Protein AF-A0A0C2MJ55-F1 (afdb_monomer_lite)

Radius of gyration: 27.46 Å; chains: 1; bounding box: 60×78×59 Å

Secondary structure (DSSP, 8-state):
--SHHHHHTS------HHHHHHHHHHHHHTTS-HHHHHHHHHH-S----HHHHHHHHHSSHHHHHHHHHHHHHHHHTT--SHHHHHHHHHHHHHHHHHH-TGGGHHHHHHHHHHHHHHHHHHHHHHHHHHHS--SS--------GGGSS-TTGGGS------TTT--

Sequence (167 aa):
MNLLVKKIMNERETMTLDQKCKKEENRVEAELDQEDLLYFREKHEPPSNLIFSIVQVYGTSAQFIDEYSKQLADRIFKIQTEDDLIYEVNKIRMLGKHFGLDSINQCSIMVNDIKESKRLNKDVIKRCGELWDCRYDFEALIVTPYIWDIAEEFTENQFTVPSNIER

Foldseek 3Di:
DPDPVVVVPPPPPDQDPVRVVVVVVVVVCVVDDPVVVVVCCVVPPPPVPVLVVVCVVLPHPLSVLVVVLLVLLVVLVVDPDPVSLVVQVVVLVVVCVVPNCVSSVLVVQASVQQVVQVVVLVVCVVVCVVPHDPPDRDRDRGHDQVSNVCNVVPPPDPDDDDPVPPD

pLDDT: mean 75.73, std 16.48, range [41.53, 93.62]

Structure (mmCIF, N/CA/C/O backbone):
data_AF-A0A0C2MJ55-F1
#
_entry.id   AF-A0A0C2MJ55-F1
#
loop_
_atom_site.group_PDB
_atom_site.id
_atom_site.type_symbol
_atom_site.label_atom_id
_atom_site.label_alt_id
_atom_site.label_comp_id
_atom_site.label_asym_id
_atom_site.label_entity_id
_atom_site.label_seq_id
_atom_site.pdbx_PDB_ins_code
_atom_site.Cartn_x
_atom_site.Cartn_y
_atom_site.Cartn_z
_atom_site.occupancy
_atom_site.B_iso_or_equiv
_atom_site.auth_seq_id
_atom_site.auth_comp_id
_atom_site.auth_asym_id
_atom_site.auth_atom_id
_atom_site.pdbx_PDB_model_num
ATOM 1 N N . MET A 1 1 ? 17.547 52.847 35.037 1.00 50.97 1 MET A N 1
ATOM 2 C CA . MET A 1 1 ? 16.532 53.260 34.042 1.00 50.97 1 MET A CA 1
ATOM 3 C C . MET A 1 1 ? 16.564 52.324 32.818 1.00 50.97 1 MET A C 1
ATOM 5 O O . MET A 1 1 ? 16.867 52.786 31.733 1.00 50.97 1 MET A O 1
ATOM 9 N N . ASN A 1 2 ? 16.341 51.001 32.974 1.00 51.88 2 ASN A N 1
ATOM 10 C CA . ASN A 1 2 ? 16.328 50.076 31.812 1.00 51.88 2 ASN A CA 1
ATOM 11 C C . ASN A 1 2 ? 15.762 48.650 32.047 1.00 51.88 2 ASN A C 1
ATOM 13 O O . ASN A 1 2 ? 16.083 47.730 31.301 1.00 51.88 2 ASN A O 1
ATOM 17 N N . LEU A 1 3 ? 14.912 48.441 33.061 1.00 47.78 3 LEU A N 1
ATOM 18 C CA . LEU A 1 3 ? 14.307 47.119 33.333 1.00 47.78 3 LEU A CA 1
ATOM 19 C C . LEU A 1 3 ? 12.769 47.130 33.334 1.00 47.78 3 LEU A C 1
ATOM 21 O O . LEU A 1 3 ? 12.167 46.136 32.943 1.00 47.78 3 LEU A O 1
ATOM 25 N N . LEU A 1 4 ? 12.116 48.255 33.658 1.00 50.41 4 LEU A N 1
ATOM 26 C CA . LEU A 1 4 ? 10.648 48.333 33.609 1.00 50.41 4 LEU A CA 1
ATOM 27 C C . LEU A 1 4 ? 10.088 48.422 32.180 1.00 50.41 4 LEU A C 1
ATOM 29 O O . LEU A 1 4 ? 9.081 47.790 31.885 1.00 50.41 4 LEU A O 1
ATOM 33 N N . VAL A 1 5 ? 10.752 49.137 31.266 1.00 53.00 5 VAL A N 1
ATOM 34 C CA . VAL A 1 5 ? 10.250 49.292 29.884 1.00 53.00 5 VAL A CA 1
ATOM 35 C C . VAL A 1 5 ? 10.384 47.988 29.085 1.00 53.00 5 VAL A C 1
ATOM 37 O O . VAL A 1 5 ? 9.514 47.666 28.282 1.00 53.00 5 VAL A O 1
ATOM 40 N N . LYS A 1 6 ? 11.414 47.173 29.365 1.00 48.31 6 LYS A N 1
ATOM 41 C CA . LYS A 1 6 ? 11.566 45.842 28.752 1.00 48.31 6 LYS A CA 1
ATOM 42 C C . LYS A 1 6 ? 10.563 44.815 29.285 1.00 48.31 6 LYS A C 1
ATOM 44 O O . LYS A 1 6 ? 10.203 43.910 28.543 1.00 48.31 6 LYS A O 1
ATOM 49 N N . LYS A 1 7 ? 10.071 44.970 30.521 1.00 46.38 7 LYS A N 1
ATOM 50 C CA . LYS A 1 7 ? 9.048 44.075 31.082 1.00 46.38 7 LYS A CA 1
ATOM 51 C C . LYS A 1 7 ? 7.646 44.382 30.540 1.00 46.38 7 LYS A C 1
ATOM 53 O O . LYS A 1 7 ? 6.887 43.463 30.274 1.00 46.38 7 LYS A O 1
ATOM 58 N N . ILE A 1 8 ? 7.338 45.653 30.268 1.00 41.91 8 ILE A N 1
ATOM 59 C CA . ILE A 1 8 ? 6.026 46.060 29.728 1.00 41.91 8 ILE A CA 1
ATOM 60 C C . ILE A 1 8 ? 5.859 45.682 28.240 1.00 41.91 8 ILE A C 1
ATOM 62 O O . ILE A 1 8 ? 4.735 45.541 27.767 1.00 41.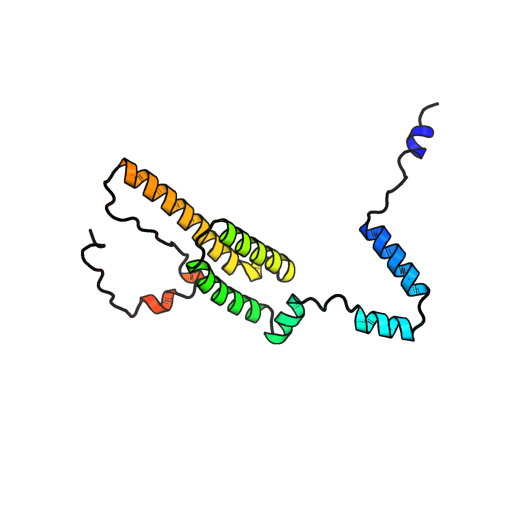91 8 ILE A O 1
ATOM 66 N N . MET A 1 9 ? 6.949 45.446 27.500 1.00 41.53 9 MET A N 1
ATOM 67 C CA . MET A 1 9 ? 6.874 45.036 26.089 1.00 41.53 9 MET A CA 1
ATOM 68 C C . MET A 1 9 ? 6.837 43.517 25.842 1.00 41.53 9 MET A C 1
ATOM 70 O O . MET A 1 9 ? 6.724 43.130 24.684 1.00 41.53 9 MET A O 1
ATOM 74 N N . ASN A 1 10 ? 6.890 42.660 26.873 1.00 49.16 10 ASN A N 1
ATOM 75 C CA . ASN A 1 10 ? 7.017 41.203 26.680 1.00 49.16 10 ASN A CA 1
ATOM 76 C C . ASN A 1 10 ? 5.886 40.336 27.272 1.00 49.16 10 ASN A C 1
ATOM 78 O O . ASN A 1 10 ? 6.031 39.123 27.337 1.00 49.16 10 ASN A O 1
ATOM 82 N N . GLU A 1 11 ? 4.754 40.920 27.673 1.00 44.28 11 GLU A N 1
ATOM 83 C CA . GLU A 1 11 ? 3.596 40.160 28.196 1.00 44.28 11 GLU A CA 1
ATOM 84 C C . GLU A 1 11 ? 2.280 40.529 27.485 1.00 44.28 11 GLU A C 1
ATOM 86 O O . GLU A 1 11 ? 1.189 40.439 28.041 1.00 44.28 11 GLU A O 1
ATOM 91 N N . ARG A 1 12 ? 2.353 40.929 26.209 1.00 44.75 12 ARG A N 1
ATOM 92 C CA . ARG A 1 12 ? 1.191 40.838 25.313 1.00 44.75 12 ARG A CA 1
ATOM 93 C C . ARG A 1 12 ? 1.198 39.457 24.673 1.00 44.75 12 ARG A C 1
ATOM 95 O O . ARG A 1 12 ? 1.640 39.293 23.539 1.00 44.75 12 ARG A O 1
ATOM 102 N N . GLU A 1 13 ? 0.727 38.473 25.432 1.00 49.03 13 GLU A N 1
ATOM 103 C CA . GLU A 1 13 ? 0.352 37.163 24.909 1.00 49.03 13 GLU A CA 1
ATOM 104 C C . GLU A 1 13 ? -0.637 37.369 23.755 1.00 49.03 13 GLU A C 1
ATOM 106 O O . GLU A 1 13 ? -1.780 37.799 23.927 1.00 49.03 13 GLU A O 1
ATOM 111 N N . THR A 1 14 ? -0.169 37.130 22.535 1.00 49.12 14 THR A N 1
ATOM 112 C CA . THR A 1 14 ? -1.043 37.093 21.372 1.00 49.12 14 THR A CA 1
ATOM 113 C C . THR A 1 14 ? -1.773 35.761 21.422 1.00 49.12 14 THR A C 1
ATOM 115 O O . THR A 1 14 ? -1.210 34.721 21.099 1.00 49.12 14 THR A O 1
ATOM 118 N N . MET A 1 15 ? -3.029 35.789 21.880 1.00 47.78 15 MET A N 1
ATOM 119 C CA . MET A 1 15 ? -3.928 34.640 21.761 1.00 47.78 15 MET A CA 1
ATOM 120 C C . MET A 1 15 ? -3.868 34.105 20.327 1.00 47.78 15 MET A C 1
ATOM 122 O O . MET A 1 15 ? -4.019 34.884 19.374 1.00 47.78 15 MET A O 1
ATOM 126 N N . THR A 1 16 ? -3.650 32.799 20.182 1.00 55.53 16 THR A N 1
ATOM 127 C CA . THR A 1 16 ? -3.618 32.142 18.873 1.00 55.53 16 THR A CA 1
ATOM 128 C C . THR A 1 16 ? -4.975 32.295 18.177 1.00 55.53 16 THR A C 1
ATOM 130 O O . THR A 1 16 ? -6.001 32.513 18.824 1.00 55.53 16 THR A O 1
ATOM 133 N N . LEU A 1 17 ? -4.999 32.228 16.843 1.00 51.50 17 LEU A N 1
ATOM 134 C CA . LEU A 1 17 ? -6.234 32.373 16.055 1.00 51.50 17 LEU A CA 1
ATOM 135 C C . LEU A 1 17 ? -7.327 31.388 16.510 1.00 51.50 17 LEU A C 1
ATOM 137 O O . LEU A 1 17 ? -8.462 31.809 16.711 1.00 51.50 17 LEU A O 1
ATOM 141 N N . ASP A 1 18 ? -6.959 30.145 16.827 1.00 50.84 18 ASP A N 1
ATOM 142 C CA . ASP A 1 18 ? -7.870 29.140 17.396 1.00 50.84 18 ASP A CA 1
ATOM 143 C C . ASP A 1 18 ? -8.446 29.548 18.758 1.00 50.84 18 ASP A C 1
ATOM 145 O O . ASP A 1 18 ? -9.612 29.292 19.053 1.00 50.84 18 ASP A O 1
ATOM 149 N N . GLN A 1 19 ? -7.649 30.204 19.606 1.00 53.09 19 GLN A N 1
ATOM 150 C CA . GLN A 1 19 ? -8.112 30.701 20.904 1.00 53.09 19 GLN A CA 1
ATOM 151 C C . GLN A 1 19 ? -9.045 31.907 20.751 1.00 53.09 19 GLN A C 1
ATOM 153 O O . GLN A 1 19 ? -9.936 32.096 21.578 1.00 53.09 19 GLN A O 1
ATOM 158 N N . LYS A 1 20 ? -8.859 32.723 19.706 1.00 52.78 20 LYS A N 1
ATOM 159 C CA . LYS A 1 20 ? -9.770 33.829 19.383 1.00 52.78 20 LYS A CA 1
ATOM 160 C C . LYS A 1 20 ? -11.090 33.322 18.805 1.00 52.78 20 LYS A C 1
ATOM 162 O O . LYS A 1 20 ? -12.124 33.788 19.265 1.00 52.78 20 LYS A O 1
ATOM 167 N N . CYS A 1 21 ? -11.063 32.343 17.898 1.00 50.84 21 CYS A N 1
ATOM 168 C CA . CYS A 1 21 ? -12.276 31.698 17.381 1.00 50.84 21 CYS A CA 1
ATOM 169 C C . CYS A 1 21 ? -13.095 31.057 18.504 1.00 50.84 21 CYS A C 1
ATOM 171 O O . CYS A 1 21 ? -14.261 31.396 18.654 1.00 50.84 21 CYS A O 1
ATOM 173 N N . LYS A 1 22 ? -12.466 30.265 19.382 1.00 56.22 22 LYS A N 1
ATOM 174 C CA . LYS A 1 22 ? -13.161 29.644 20.525 1.00 56.22 22 LYS A CA 1
ATOM 175 C C . LYS A 1 22 ? -13.752 30.657 21.503 1.00 56.22 22 LYS A C 1
ATOM 177 O O . LYS A 1 22 ? -14.788 30.416 22.110 1.00 56.22 22 LYS A O 1
ATOM 182 N N . LYS A 1 23 ? -13.081 31.796 21.699 1.00 59.03 23 LYS A N 1
ATOM 183 C CA . LYS A 1 23 ? -13.572 32.852 22.593 1.00 59.03 23 LYS A CA 1
ATOM 184 C C . LYS A 1 23 ? -14.766 33.600 21.999 1.00 59.03 23 LYS A C 1
ATOM 186 O O . LYS A 1 23 ? -15.636 34.008 22.760 1.00 59.03 23 LYS A O 1
ATOM 191 N N . GLU A 1 24 ? -14.793 33.775 20.681 1.00 54.62 24 GLU A N 1
ATOM 192 C CA . GLU A 1 24 ? -15.916 34.402 19.983 1.00 54.62 24 GLU A CA 1
ATOM 193 C C . GLU A 1 24 ? -17.108 33.439 19.872 1.00 54.62 24 GLU A C 1
ATOM 195 O O . GLU A 1 24 ? -18.227 33.844 20.160 1.00 54.62 24 GLU A O 1
ATOM 200 N N . GLU A 1 25 ? -16.870 32.149 19.602 1.00 55.88 25 GLU A N 1
ATOM 201 C CA . GLU A 1 25 ? -17.892 31.084 19.633 1.00 55.88 25 GLU A CA 1
ATOM 202 C C . GLU A 1 25 ? -18.589 31.009 20.998 1.00 55.88 25 GLU A C 1
ATOM 204 O O . GLU A 1 25 ? -19.811 31.097 21.072 1.00 55.88 25 GLU A O 1
ATOM 209 N N . ASN A 1 26 ? -17.820 30.989 22.092 1.00 58.34 26 ASN A N 1
ATOM 210 C CA . ASN A 1 26 ? -18.376 30.994 23.450 1.00 58.34 26 ASN A CA 1
ATOM 211 C C . ASN A 1 26 ? -19.170 32.271 23.782 1.00 58.34 26 ASN A C 1
ATOM 213 O O . ASN A 1 26 ? -20.008 32.260 24.682 1.00 58.34 26 ASN A O 1
ATOM 217 N N . ARG A 1 27 ? -18.879 33.396 23.112 1.00 56.38 27 ARG A N 1
ATOM 218 C CA . ARG A 1 27 ? -19.615 34.656 23.297 1.00 56.38 27 ARG A CA 1
ATOM 219 C C . ARG A 1 27 ? -20.944 34.636 22.555 1.00 56.38 27 ARG A C 1
ATOM 221 O O . ARG A 1 27 ? -21.935 35.093 23.107 1.00 56.38 27 ARG A O 1
ATOM 228 N N . VAL A 1 28 ? -20.951 34.083 21.345 1.00 59.81 28 VAL A N 1
ATOM 229 C CA . VAL A 1 28 ? -22.156 33.919 20.526 1.00 59.81 28 VAL A CA 1
ATOM 230 C C . VAL A 1 28 ? -23.107 32.897 21.160 1.00 59.81 28 VAL A C 1
ATOM 232 O O . VAL A 1 28 ? -24.303 33.153 21.234 1.00 59.81 28 VAL A O 1
ATOM 235 N N . GLU A 1 29 ? -22.592 31.795 21.715 1.00 57.69 29 GLU A N 1
ATOM 236 C CA . GLU A 1 29 ? -23.413 30.804 22.434 1.00 57.69 29 GLU A CA 1
ATOM 237 C C . GLU A 1 29 ? -24.095 31.366 23.692 1.00 57.69 29 GLU A C 1
ATOM 239 O O . GLU A 1 29 ? -25.166 30.901 24.070 1.00 57.69 29 GLU A O 1
ATOM 244 N N . ALA A 1 30 ? -23.502 32.373 24.342 1.00 62.50 30 ALA A N 1
ATOM 245 C CA . ALA A 1 30 ? -24.075 33.002 25.532 1.00 62.50 30 ALA A CA 1
ATOM 246 C C . ALA A 1 30 ? -25.207 34.002 25.220 1.00 62.50 30 ALA A C 1
ATOM 248 O O . ALA A 1 30 ? -25.919 34.411 26.138 1.00 62.50 30 ALA A O 1
ATOM 249 N N . GLU A 1 31 ? -25.357 34.410 23.956 1.00 64.44 31 GLU A N 1
ATOM 250 C CA . GLU A 1 31 ? -26.359 35.386 23.500 1.00 64.44 31 GLU A CA 1
ATOM 251 C C . GLU A 1 31 ? -27.554 34.737 22.770 1.00 64.44 31 GLU A C 1
ATOM 253 O O . GLU A 1 31 ? -28.560 35.412 22.555 1.00 64.44 31 GLU A O 1
ATOM 258 N N . LEU A 1 32 ? -27.480 33.445 22.427 1.00 64.12 32 LEU A N 1
ATOM 259 C CA . LEU A 1 32 ? -28.549 32.698 21.750 1.00 64.12 32 LEU A CA 1
ATOM 260 C C . LEU A 1 32 ? -29.510 32.056 22.763 1.00 64.12 32 LEU A C 1
ATOM 262 O O . LEU A 1 32 ? -29.087 31.545 23.804 1.00 64.12 32 LEU A O 1
ATOM 266 N N . ASP A 1 33 ? -30.812 32.071 22.468 1.00 75.75 33 ASP A N 1
ATOM 267 C CA . ASP A 1 33 ? -31.795 31.386 23.306 1.00 75.75 33 ASP A CA 1
ATOM 268 C C . ASP A 1 33 ? -31.684 29.851 23.176 1.00 75.75 33 ASP A C 1
ATOM 270 O O . ASP A 1 33 ? -31.003 29.314 22.302 1.00 75.75 33 ASP A O 1
ATOM 274 N N . GLN A 1 34 ? -32.291 29.106 24.108 1.00 70.88 34 GLN A N 1
ATOM 275 C CA . GLN A 1 34 ? -32.167 27.641 24.141 1.00 70.88 34 GLN A CA 1
ATOM 276 C C . GLN A 1 34 ? -32.724 26.951 22.887 1.00 70.88 34 GLN A C 1
ATOM 278 O O . GLN A 1 34 ? -32.267 25.857 22.556 1.00 70.88 34 GLN A O 1
ATOM 283 N N . GLU A 1 35 ? -33.695 27.566 22.213 1.00 65.06 35 GLU A N 1
ATOM 284 C CA . GLU A 1 35 ? -34.360 27.018 21.029 1.00 65.06 35 GLU A CA 1
ATOM 285 C C . GLU A 1 35 ? -33.492 27.244 19.779 1.00 65.06 35 GLU A C 1
ATOM 287 O O . GLU A 1 35 ? -33.254 26.309 19.010 1.00 65.06 35 GLU A O 1
ATOM 292 N N . ASP A 1 36 ? -32.886 28.427 19.663 1.00 69.50 36 ASP A N 1
ATOM 293 C CA . ASP A 1 36 ? -31.874 28.764 18.666 1.00 69.50 36 ASP A CA 1
ATOM 294 C C . ASP A 1 36 ? -30.591 27.954 18.866 1.00 69.50 36 ASP A C 1
ATOM 296 O O . ASP A 1 36 ? -30.010 27.493 17.889 1.00 69.50 36 ASP A O 1
ATOM 300 N N . LEU A 1 37 ? -30.158 27.702 20.107 1.00 63.53 37 LEU A N 1
ATOM 301 C CA . LEU A 1 37 ? -29.022 26.819 20.405 1.00 63.53 37 LEU A CA 1
ATOM 302 C C . LEU A 1 37 ? -29.296 25.370 19.994 1.00 63.53 37 LEU A C 1
ATOM 304 O O . LEU A 1 37 ? -28.384 24.688 19.526 1.00 63.53 37 LEU A O 1
ATOM 308 N N . LEU A 1 38 ? -30.531 24.889 20.158 1.00 64.31 38 LEU A N 1
ATOM 309 C CA . LEU A 1 38 ? -30.945 23.565 19.693 1.00 64.31 38 LEU A CA 1
ATOM 310 C C . LEU A 1 38 ? -30.959 23.504 18.164 1.00 64.31 38 LEU A C 1
ATOM 312 O O . LEU A 1 38 ? -30.386 22.572 17.612 1.00 64.31 38 LEU A O 1
ATOM 316 N N . TYR A 1 39 ? -31.498 24.520 17.489 1.00 68.38 39 TYR A N 1
ATOM 317 C CA . TYR A 1 39 ? -31.498 24.620 16.028 1.00 68.38 39 TYR A CA 1
ATOM 318 C C . TYR A 1 39 ? -30.082 24.767 15.444 1.00 68.38 39 TYR A C 1
ATOM 320 O O . TYR A 1 39 ? -29.733 24.120 14.454 1.00 68.38 39 TYR A O 1
ATOM 328 N N . PHE A 1 40 ? -29.221 25.568 16.078 1.00 58.72 40 PHE A N 1
ATOM 329 C CA . PHE A 1 40 ? -27.822 25.719 15.686 1.00 58.72 40 PHE A CA 1
ATOM 330 C C . PHE A 1 40 ? -27.049 24.422 15.936 1.00 58.72 40 PHE A C 1
ATOM 332 O O . PHE A 1 40 ? -26.276 24.020 15.078 1.00 58.72 40 PHE A O 1
ATOM 339 N N . ARG A 1 41 ? -27.299 23.711 17.045 1.00 53.88 41 ARG A N 1
ATOM 340 C CA . ARG A 1 41 ? -26.702 22.396 17.341 1.00 53.88 41 ARG A CA 1
ATOM 341 C C . ARG A 1 41 ? -27.182 21.296 16.392 1.00 53.88 41 ARG A C 1
ATOM 343 O O . ARG A 1 41 ? -26.381 20.442 16.036 1.00 53.88 41 ARG A O 1
ATOM 350 N N . GLU A 1 42 ? -28.439 21.324 15.955 1.00 57.94 42 GLU A N 1
ATOM 351 C CA . GLU A 1 42 ? -28.975 20.391 14.950 1.00 57.94 42 GLU A CA 1
ATOM 352 C C . GLU A 1 42 ? -28.350 20.628 13.564 1.00 57.94 42 GLU A C 1
ATOM 354 O O . GLU A 1 42 ? -28.169 19.695 12.785 1.00 57.94 42 GLU A O 1
ATOM 359 N N . LYS A 1 43 ? -27.986 21.881 13.259 1.00 51.81 43 LYS A N 1
ATOM 360 C CA . LYS A 1 43 ? -27.441 22.294 11.954 1.00 51.81 43 LYS A CA 1
ATOM 361 C C . LYS A 1 43 ? -25.908 22.380 11.906 1.00 51.81 43 LYS A C 1
ATOM 363 O O . LYS A 1 43 ? -25.330 22.337 10.821 1.00 51.81 43 LYS A O 1
ATOM 368 N N . HIS A 1 44 ? -25.267 22.490 13.067 1.00 46.84 44 HIS A N 1
ATOM 369 C CA . HIS A 1 44 ? -23.822 22.577 13.290 1.00 46.84 44 HIS A CA 1
ATOM 370 C C . HIS A 1 44 ? -23.341 21.517 14.286 1.00 46.84 44 HIS A C 1
ATOM 372 O O . HIS A 1 44 ? -22.405 21.760 15.051 1.00 46.84 44 HIS A O 1
ATOM 378 N N . GLU A 1 45 ? -23.923 20.315 14.268 1.00 46.31 45 GLU A N 1
ATOM 379 C CA . GLU A 1 45 ? -23.149 19.167 14.726 1.00 46.31 45 GLU A CA 1
ATOM 380 C C . GLU A 1 45 ? -21.871 19.169 13.862 1.00 46.31 45 GLU A C 1
ATOM 382 O O . GLU A 1 45 ? -21.978 19.140 12.628 1.00 46.31 45 GLU A O 1
ATOM 387 N N . PRO A 1 46 ? -20.666 19.332 14.450 1.00 48.97 46 PRO A N 1
ATOM 388 C CA . PRO A 1 46 ? -19.431 19.300 13.673 1.00 48.97 46 PRO A CA 1
ATOM 389 C C . PRO A 1 46 ? -19.487 18.000 12.887 1.00 48.97 46 PRO A C 1
ATOM 391 O O . PRO A 1 46 ? -19.760 16.994 13.542 1.00 48.97 46 PRO A O 1
ATOM 394 N N . PRO A 1 47 ? -19.323 18.019 11.545 1.00 46.94 47 PRO A N 1
ATOM 395 C CA . PRO A 1 47 ? -19.747 16.938 10.656 1.00 46.94 47 PRO A CA 1
ATOM 396 C C . PRO A 1 47 ? -19.386 15.633 11.324 1.00 46.94 47 PRO A C 1
ATOM 398 O O . PRO A 1 47 ? -18.189 15.366 11.464 1.00 46.94 47 PRO A O 1
ATOM 401 N N . SER A 1 48 ? -20.400 14.951 11.870 1.00 52.28 48 SER A N 1
ATOM 402 C CA . SER A 1 48 ? -20.228 13.857 12.822 1.00 52.28 48 SER A CA 1
ATOM 403 C C . SER A 1 48 ? -19.158 12.952 12.245 1.00 52.28 48 SER A C 1
ATOM 405 O O . SER A 1 48 ? -19.353 12.414 11.156 1.00 52.28 48 SER A O 1
ATOM 407 N N . ASN A 1 49 ? -17.964 12.994 12.864 1.00 69.69 49 ASN A N 1
ATOM 408 C CA . ASN A 1 49 ? -16.682 12.697 12.212 1.00 69.69 49 ASN A CA 1
ATOM 409 C C . ASN A 1 49 ? -16.863 11.645 11.114 1.00 69.69 49 ASN A C 1
ATOM 411 O O . ASN A 1 49 ? -17.155 10.506 11.449 1.00 69.69 49 ASN A O 1
ATOM 415 N N . LEU A 1 50 ? -16.742 11.997 9.826 1.00 85.00 50 LEU A N 1
ATOM 416 C CA . LEU A 1 50 ? -17.070 11.076 8.719 1.00 85.00 50 LEU A CA 1
ATOM 417 C C . LEU A 1 50 ? -16.430 9.690 8.912 1.00 85.00 50 LEU A C 1
ATOM 419 O O . LEU A 1 50 ? -17.054 8.666 8.662 1.00 85.00 50 LEU A O 1
ATOM 423 N N . ILE A 1 51 ? -15.198 9.669 9.425 1.00 82.94 51 ILE A N 1
ATOM 424 C CA . ILE A 1 51 ? -14.469 8.457 9.813 1.00 82.94 51 ILE A CA 1
ATOM 425 C C . ILE A 1 51 ? -15.228 7.639 10.872 1.00 82.94 51 ILE A C 1
ATOM 427 O O . ILE A 1 51 ? -15.359 6.431 10.727 1.00 82.94 51 ILE A O 1
ATOM 431 N N . PHE A 1 52 ? -15.746 8.278 11.919 1.00 83.44 52 PHE A N 1
ATOM 432 C CA . PHE A 1 52 ? -16.569 7.639 12.946 1.00 83.44 52 PHE A CA 1
ATOM 433 C C . PHE A 1 52 ? -17.873 7.083 12.364 1.00 83.44 52 PHE A C 1
ATOM 435 O O . PHE A 1 52 ? -18.204 5.931 12.627 1.00 83.44 52 PHE A O 1
ATOM 442 N N . SER A 1 53 ? -18.557 7.851 11.514 1.00 86.88 53 SER A N 1
ATOM 443 C CA . SER A 1 53 ? -19.780 7.407 10.833 1.00 86.88 53 SER A CA 1
ATOM 444 C C . SER A 1 53 ? -19.525 6.186 9.944 1.00 86.88 53 SER A C 1
ATOM 446 O O . SER A 1 53 ? -20.304 5.237 9.951 1.00 86.88 53 SER A O 1
ATOM 448 N N . ILE A 1 54 ? -18.392 6.155 9.235 1.00 86.44 54 ILE A N 1
ATOM 449 C CA . ILE A 1 54 ? -17.961 4.984 8.463 1.00 86.44 54 ILE A CA 1
ATOM 450 C C . ILE A 1 54 ? -17.712 3.796 9.400 1.00 86.44 54 ILE A C 1
ATOM 452 O O . ILE A 1 54 ? -18.258 2.722 9.177 1.00 86.44 54 ILE A O 1
ATOM 456 N N . VAL A 1 55 ? -16.953 3.977 10.483 1.00 87.81 55 VAL A N 1
ATOM 457 C CA . VAL A 1 55 ? -16.651 2.898 11.442 1.00 87.81 55 VAL A CA 1
ATOM 458 C C . VAL A 1 55 ? -17.919 2.310 12.064 1.00 87.81 55 VAL A C 1
ATOM 460 O O . VAL A 1 55 ? -17.985 1.099 12.254 1.00 87.81 55 VAL A O 1
ATOM 463 N N . GLN A 1 56 ? -18.946 3.124 12.325 1.00 86.31 56 GLN A N 1
ATOM 464 C CA . GLN A 1 56 ? -20.238 2.633 12.812 1.00 86.31 56 GLN A CA 1
ATOM 465 C C . GLN A 1 56 ? -20.941 1.702 11.814 1.00 86.31 56 GLN A C 1
ATOM 467 O O . GLN A 1 56 ? -21.550 0.723 12.238 1.00 86.31 56 GLN A O 1
ATOM 472 N N . VAL A 1 57 ? -20.825 1.956 10.506 1.00 89.56 57 VAL A N 1
ATOM 473 C CA . VAL A 1 57 ? -21.375 1.074 9.459 1.00 89.56 57 VAL A CA 1
ATOM 474 C C . VAL A 1 57 ? -20.615 -0.254 9.392 1.00 89.56 57 VAL A C 1
ATOM 476 O O . VAL A 1 57 ? -21.234 -1.301 9.224 1.00 89.56 57 VAL A O 1
ATOM 479 N N . TYR A 1 58 ? -19.290 -0.227 9.562 1.00 89.44 58 TYR A N 1
ATOM 480 C CA . TYR A 1 58 ? -18.459 -1.439 9.587 1.00 89.44 58 TYR A CA 1
ATOM 481 C C . TYR A 1 58 ? -18.548 -2.218 10.911 1.00 89.44 58 TYR A C 1
ATOM 483 O O . TYR A 1 58 ? -18.145 -3.376 10.961 1.00 89.44 58 TYR A O 1
ATOM 491 N N . GLY A 1 59 ? -19.070 -1.612 11.980 1.00 88.44 59 GLY A N 1
ATOM 492 C CA . GLY A 1 59 ? -19.237 -2.213 13.306 1.00 88.44 59 GLY A CA 1
ATOM 493 C C . GLY A 1 59 ? -18.051 -1.969 14.241 1.00 88.44 59 GLY A C 1
ATOM 494 O O . GLY A 1 59 ? -18.236 -1.484 15.356 1.00 88.44 59 GLY A O 1
ATOM 495 N N . THR A 1 60 ? -16.825 -2.259 13.798 1.00 89.50 60 THR A N 1
ATOM 496 C CA . THR A 1 60 ? -15.596 -2.001 14.570 1.00 89.50 60 THR A CA 1
ATOM 497 C C . THR A 1 60 ? -14.513 -1.339 13.721 1.00 89.50 60 THR A C 1
ATOM 499 O O . THR A 1 60 ? -14.481 -1.475 12.498 1.00 89.50 60 THR A O 1
ATOM 502 N N . SER A 1 61 ? -13.573 -0.643 14.372 1.00 88.81 61 SER A N 1
ATOM 503 C CA . SER A 1 61 ? -12.405 -0.069 13.689 1.00 88.81 61 SER A CA 1
ATOM 504 C C . SER A 1 61 ? -11.529 -1.143 13.042 1.00 88.81 61 SER A C 1
ATOM 506 O O . SER A 1 61 ? -11.008 -0.921 11.956 1.00 88.81 61 SER A O 1
ATOM 508 N N . ALA A 1 62 ? -11.407 -2.316 13.670 1.00 89.31 62 ALA A N 1
ATOM 509 C CA . ALA A 1 62 ? -10.645 -3.439 13.134 1.00 89.31 62 ALA A CA 1
ATOM 510 C C . ALA A 1 62 ? -11.232 -3.952 11.808 1.00 89.31 62 ALA A C 1
ATOM 512 O O . ALA A 1 62 ? -10.492 -4.110 10.845 1.00 89.31 62 ALA A O 1
ATOM 513 N N . GLN A 1 63 ? -12.557 -4.129 11.731 1.00 90.88 63 GLN A N 1
ATOM 514 C CA . GLN A 1 63 ? -13.234 -4.547 10.494 1.00 90.88 63 GLN A CA 1
ATOM 515 C C . GLN A 1 63 ? -13.070 -3.520 9.372 1.00 90.88 63 GLN A C 1
ATOM 517 O O . GLN A 1 63 ? -12.812 -3.889 8.231 1.00 90.88 63 GLN A O 1
ATOM 522 N N . PHE A 1 64 ? -13.171 -2.227 9.693 1.00 92.12 64 PHE A N 1
ATOM 523 C CA . PHE A 1 64 ? -12.917 -1.172 8.714 1.00 92.12 64 PHE A CA 1
ATOM 524 C C . PHE A 1 64 ? -11.484 -1.230 8.161 1.00 92.12 64 PHE A C 1
ATOM 526 O O . PHE A 1 64 ? -11.281 -1.085 6.958 1.00 92.12 64 PHE A O 1
ATOM 533 N N . ILE A 1 65 ? -10.489 -1.429 9.029 1.00 91.56 65 ILE A N 1
ATOM 534 C CA . ILE A 1 65 ? -9.079 -1.469 8.626 1.00 91.56 65 ILE A CA 1
ATOM 535 C C . ILE A 1 65 ? -8.774 -2.710 7.785 1.00 91.56 65 ILE A C 1
ATOM 537 O O . ILE A 1 65 ? -8.056 -2.591 6.795 1.00 91.56 65 ILE A O 1
ATOM 541 N N . ASP A 1 66 ? -9.329 -3.865 8.146 1.00 90.06 66 ASP A N 1
ATOM 542 C CA . ASP A 1 66 ? -9.174 -5.110 7.388 1.00 90.06 66 ASP A CA 1
ATOM 543 C C . ASP A 1 66 ? -9.689 -4.950 5.948 1.00 90.06 66 ASP A C 1
ATOM 545 O O . ASP A 1 66 ? -8.964 -5.173 4.977 1.00 90.06 66 ASP A O 1
ATOM 549 N N . GLU A 1 67 ? -10.902 -4.419 5.793 1.00 90.81 67 GLU A N 1
ATOM 550 C CA . GLU A 1 67 ? -11.478 -4.130 4.476 1.00 90.81 67 GLU A CA 1
ATOM 551 C C . GLU A 1 67 ? -10.707 -3.038 3.725 1.00 90.81 67 GLU A C 1
ATOM 553 O O . GLU A 1 67 ? -10.489 -3.131 2.513 1.00 90.81 67 GLU A O 1
ATOM 558 N N . TYR A 1 68 ? -10.232 -2.010 4.432 1.00 92.25 68 TYR A N 1
ATOM 559 C CA . TYR A 1 68 ? -9.386 -0.984 3.832 1.00 92.25 68 TYR A CA 1
ATOM 560 C C . TYR A 1 68 ? -8.064 -1.563 3.305 1.00 92.25 68 TYR A C 1
ATOM 562 O O . TYR A 1 68 ? -7.627 -1.159 2.227 1.00 92.25 68 TYR A O 1
ATOM 570 N N . SER A 1 69 ? -7.454 -2.506 4.029 1.00 90.31 69 SER A N 1
ATOM 571 C CA . SER A 1 69 ? -6.219 -3.204 3.651 1.00 90.31 69 SER A CA 1
ATOM 572 C C . SER A 1 69 ? -6.411 -4.020 2.369 1.00 90.31 69 SER A C 1
ATOM 574 O O . SER A 1 69 ? -5.652 -3.852 1.413 1.00 90.31 69 SER A O 1
ATOM 576 N N . LYS A 1 70 ? -7.500 -4.795 2.282 1.00 89.94 70 LYS A N 1
ATOM 577 C CA . LYS A 1 70 ? -7.870 -5.541 1.065 1.00 89.94 70 LYS A CA 1
ATOM 578 C C . LYS A 1 70 ? -8.064 -4.610 -0.132 1.00 89.94 70 LYS A C 1
ATOM 580 O O . LYS A 1 70 ? -7.462 -4.798 -1.185 1.00 89.94 70 LYS A O 1
ATOM 585 N N . GLN A 1 71 ? -8.822 -3.526 0.045 1.00 91.19 71 GLN A N 1
ATOM 586 C CA . GLN A 1 71 ? -9.016 -2.545 -1.026 1.00 91.19 71 GLN A CA 1
ATOM 587 C C . GLN A 1 71 ? -7.725 -1.799 -1.392 1.00 91.19 71 GLN A C 1
ATOM 589 O O . GLN A 1 71 ? -7.575 -1.342 -2.525 1.00 91.19 71 GLN A O 1
ATOM 594 N N . LEU A 1 72 ? -6.817 -1.592 -0.436 1.00 92.25 72 LEU A N 1
ATOM 595 C CA . LEU A 1 72 ? -5.520 -0.976 -0.690 1.00 92.25 72 LEU A CA 1
ATOM 596 C C . LEU A 1 72 ? -4.666 -1.879 -1.582 1.00 92.25 72 LEU A C 1
ATOM 598 O O . LEU A 1 72 ? -4.087 -1.362 -2.535 1.00 92.25 72 LEU A O 1
ATOM 602 N N . ALA A 1 73 ? -4.645 -3.190 -1.331 1.00 89.69 73 ALA A N 1
ATOM 603 C CA . ALA A 1 73 ? -3.932 -4.151 -2.168 1.00 89.69 73 ALA A CA 1
ATOM 604 C C . ALA A 1 73 ? -4.366 -4.039 -3.642 1.00 89.69 73 ALA A C 1
ATOM 606 O O . ALA A 1 73 ? -3.529 -3.810 -4.516 1.00 89.69 73 ALA A O 1
ATOM 607 N N . ASP A 1 74 ? -5.675 -4.035 -3.911 1.00 88.00 74 ASP A N 1
ATOM 608 C CA . ASP A 1 74 ? -6.226 -3.877 -5.266 1.00 88.00 74 ASP A CA 1
ATOM 609 C C . ASP A 1 74 ? -5.863 -2.545 -5.935 1.00 88.00 74 ASP A C 1
ATOM 611 O O . ASP A 1 74 ? -5.656 -2.469 -7.153 1.00 88.00 74 ASP A O 1
ATOM 615 N N . ARG A 1 75 ? -5.841 -1.453 -5.159 1.00 90.06 75 ARG A N 1
ATOM 616 C CA . ARG A 1 75 ? -5.480 -0.124 -5.674 1.00 90.06 75 ARG A CA 1
ATOM 617 C C . ARG A 1 75 ? -3.998 -0.031 -5.976 1.00 90.06 75 ARG A C 1
ATOM 619 O O . ARG A 1 75 ? -3.629 0.616 -6.951 1.00 90.06 75 ARG A O 1
ATOM 626 N N . ILE A 1 76 ? -3.165 -0.672 -5.166 1.00 86.06 76 ILE A N 1
ATOM 627 C CA . ILE A 1 76 ? -1.721 -0.586 -5.297 1.00 86.06 76 ILE A CA 1
ATOM 628 C C . ILE A 1 76 ? -1.240 -1.124 -6.650 1.00 86.06 76 ILE A C 1
ATOM 630 O O . ILE A 1 76 ? -0.410 -0.477 -7.288 1.00 86.06 76 ILE A O 1
ATOM 634 N N . PHE A 1 77 ? -1.798 -2.235 -7.138 1.00 82.50 77 PHE A N 1
ATOM 635 C CA . PHE A 1 77 ? -1.446 -2.771 -8.460 1.00 82.50 77 PHE A CA 1
ATOM 636 C C . PHE A 1 77 ? -1.754 -1.802 -9.614 1.00 82.50 77 PHE A C 1
ATOM 638 O O . PHE A 1 77 ? -1.227 -1.952 -10.713 1.00 82.50 77 PHE A O 1
ATOM 645 N N . LYS A 1 78 ? -2.593 -0.789 -9.373 1.00 85.56 78 LYS A N 1
ATOM 646 C CA . LYS A 1 78 ? -2.984 0.234 -10.3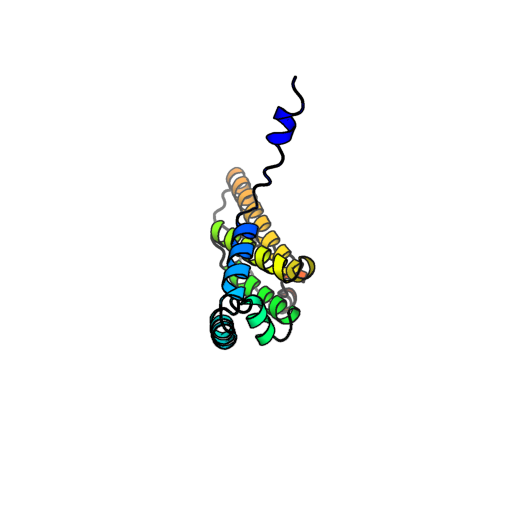52 1.00 85.56 78 LYS A CA 1
ATOM 647 C C . LYS A 1 78 ? -2.177 1.529 -10.214 1.00 85.56 78 LYS A C 1
ATOM 649 O O . LYS A 1 78 ? -2.379 2.441 -11.011 1.00 85.56 78 LYS A O 1
ATOM 654 N N . ILE A 1 79 ? -1.279 1.635 -9.229 1.00 85.75 79 ILE A N 1
ATOM 655 C CA . ILE A 1 79 ? -0.461 2.834 -8.998 1.00 85.75 79 ILE A CA 1
ATOM 656 C C . ILE A 1 79 ? 0.601 2.943 -10.090 1.00 85.75 79 ILE A C 1
ATOM 658 O O . ILE A 1 79 ? 1.652 2.298 -10.034 1.00 85.75 79 ILE A O 1
ATOM 662 N N . GLN A 1 80 ? 0.378 3.841 -11.042 1.00 81.25 80 GLN A N 1
ATOM 663 C CA . GLN A 1 80 ? 1.328 4.096 -12.124 1.00 81.25 80 GLN A CA 1
ATOM 664 C C . GLN A 1 80 ? 2.315 5.205 -11.750 1.00 81.25 80 GLN A C 1
ATOM 666 O O . GLN A 1 80 ? 3.516 5.063 -11.982 1.00 81.25 80 GLN A O 1
ATOM 671 N N . THR A 1 81 ? 1.854 6.266 -11.082 1.00 86.88 81 THR A N 1
ATOM 672 C CA . THR A 1 81 ? 2.676 7.456 -10.816 1.00 86.88 81 THR A CA 1
ATOM 673 C C . THR A 1 81 ? 3.205 7.526 -9.378 1.00 86.88 81 THR A C 1
ATOM 675 O O . THR A 1 81 ? 2.774 6.785 -8.490 1.00 86.88 81 THR A O 1
ATOM 678 N N . GLU A 1 82 ? 4.187 8.401 -9.137 1.00 87.44 82 GLU A N 1
ATOM 679 C CA . GLU A 1 82 ? 4.650 8.723 -7.777 1.00 87.44 82 GLU A CA 1
ATOM 680 C C . GLU A 1 82 ? 3.618 9.567 -7.012 1.00 87.44 82 GLU A C 1
ATOM 682 O O . GLU A 1 82 ? 3.490 9.415 -5.797 1.00 87.44 82 GLU A O 1
ATOM 687 N N . ASP A 1 83 ? 2.826 10.383 -7.712 1.00 89.88 83 ASP A N 1
ATOM 688 C CA . ASP A 1 83 ? 1.763 11.195 -7.111 1.00 89.88 83 ASP A CA 1
ATOM 689 C C . ASP A 1 83 ? 0.636 10.324 -6.541 1.00 89.88 83 ASP A C 1
ATOM 691 O O . ASP A 1 83 ? 0.180 10.557 -5.419 1.00 89.88 83 ASP A O 1
ATOM 695 N N . ASP A 1 84 ? 0.254 9.261 -7.256 1.00 90.31 84 ASP A N 1
ATOM 696 C CA . ASP A 1 84 ? -0.712 8.265 -6.774 1.00 90.31 84 ASP A CA 1
ATOM 697 C C . ASP A 1 84 ? -0.222 7.592 -5.481 1.00 90.31 84 ASP A C 1
ATOM 699 O O . ASP A 1 84 ? -0.982 7.401 -4.528 1.00 90.31 84 ASP A O 1
ATOM 703 N N . LEU A 1 85 ? 1.078 7.280 -5.412 1.00 90.69 85 LEU A N 1
ATOM 704 C CA . LEU A 1 85 ? 1.692 6.694 -4.221 1.00 90.69 85 LEU A CA 1
ATOM 705 C C . LEU A 1 85 ? 1.669 7.679 -3.045 1.00 90.69 85 LEU A C 1
ATOM 707 O O . LEU A 1 85 ? 1.311 7.304 -1.929 1.00 90.69 85 LEU A O 1
ATOM 711 N N . ILE A 1 86 ? 2.014 8.947 -3.285 1.00 92.12 86 ILE A N 1
ATOM 712 C CA . ILE A 1 86 ? 1.966 10.007 -2.267 1.00 92.12 86 ILE A CA 1
ATOM 713 C C . ILE A 1 86 ? 0.532 10.202 -1.760 1.00 92.12 86 ILE A C 1
ATOM 715 O O . ILE A 1 86 ? 0.315 10.412 -0.561 1.00 92.12 86 ILE A O 1
ATOM 719 N N . TYR A 1 87 ? -0.458 10.116 -2.647 1.00 92.12 87 TYR A N 1
ATOM 720 C CA . TYR A 1 87 ? -1.864 10.209 -2.283 1.00 92.12 87 TYR A CA 1
ATOM 721 C C . TYR A 1 87 ? -2.288 9.075 -1.339 1.00 92.12 87 TYR A C 1
ATOM 723 O O . TYR A 1 87 ? -2.878 9.348 -0.289 1.00 92.12 87 TYR A O 1
ATOM 731 N N . GLU A 1 88 ? -1.921 7.826 -1.632 1.00 92.19 88 GLU A N 1
ATOM 732 C CA . GLU A 1 88 ? -2.209 6.693 -0.741 1.00 92.19 88 GLU A CA 1
ATOM 733 C C . GLU A 1 88 ? -1.446 6.792 0.594 1.00 92.19 88 GLU A C 1
ATOM 735 O O . GLU A 1 88 ? -2.048 6.609 1.654 1.00 92.19 88 GLU A O 1
ATOM 740 N N . VAL A 1 89 ? -0.169 7.203 0.591 1.00 93.06 89 VAL A N 1
ATOM 741 C CA . VAL A 1 89 ? 0.605 7.471 1.825 1.00 93.06 89 VAL A CA 1
ATOM 742 C C . VAL A 1 89 ? -0.116 8.487 2.715 1.00 93.06 89 VAL A C 1
ATOM 744 O O . VAL A 1 89 ? -0.222 8.309 3.931 1.00 93.06 89 VAL A O 1
ATOM 747 N N . ASN A 1 90 ? -0.628 9.567 2.122 1.00 93.62 90 ASN A N 1
ATOM 748 C CA . ASN A 1 90 ? -1.324 10.610 2.866 1.00 93.62 90 ASN A CA 1
ATOM 749 C C . ASN A 1 90 ? -2.640 10.115 3.476 1.00 93.62 90 ASN A C 1
ATOM 751 O O . ASN A 1 90 ? -2.937 10.477 4.619 1.00 93.62 90 ASN A O 1
ATOM 755 N N . LYS A 1 91 ? -3.394 9.264 2.767 1.00 92.25 91 LYS A N 1
ATOM 756 C CA . LYS A 1 91 ? -4.601 8.621 3.312 1.00 92.25 91 LYS A CA 1
ATOM 757 C C . LYS A 1 91 ? -4.271 7.738 4.507 1.00 92.25 91 LYS A C 1
ATOM 759 O O . LYS A 1 91 ? -4.878 7.897 5.561 1.00 92.25 91 LYS A O 1
ATOM 764 N N . ILE A 1 92 ? -3.275 6.868 4.374 1.00 92.94 92 ILE A N 1
ATOM 765 C CA . ILE A 1 92 ? -2.837 5.967 5.447 1.00 92.94 92 ILE A CA 1
ATOM 766 C C . ILE A 1 92 ? -2.392 6.776 6.666 1.00 92.94 92 ILE A C 1
ATOM 768 O O . ILE A 1 92 ? -2.806 6.496 7.788 1.00 92.94 92 ILE A O 1
ATOM 772 N N . ARG A 1 93 ? -1.623 7.852 6.456 1.00 91.25 93 ARG A N 1
ATOM 773 C CA . ARG A 1 93 ? -1.201 8.751 7.538 1.00 91.25 93 ARG A CA 1
ATOM 774 C C . ARG A 1 93 ? -2.383 9.428 8.229 1.00 91.25 93 ARG A C 1
ATOM 776 O O . ARG A 1 93 ? -2.350 9.605 9.444 1.00 91.25 93 ARG A O 1
ATOM 783 N N . MET A 1 94 ? -3.404 9.837 7.476 1.00 91.19 94 MET A N 1
ATOM 784 C CA . MET A 1 94 ? -4.633 10.390 8.044 1.00 91.19 94 MET A CA 1
ATOM 785 C C . MET A 1 94 ? -5.334 9.345 8.915 1.00 91.19 94 MET A C 1
ATOM 787 O O . MET A 1 94 ? -5.634 9.634 10.069 1.00 91.19 94 MET A O 1
ATOM 791 N N . LEU A 1 95 ? -5.519 8.125 8.409 1.00 90.00 95 LEU A N 1
ATOM 792 C CA . LEU A 1 95 ? -6.137 7.030 9.162 1.00 90.00 95 LEU A CA 1
ATOM 793 C C . LEU A 1 95 ? -5.342 6.687 10.430 1.00 90.00 95 LEU A C 1
ATOM 795 O O . LEU A 1 95 ? -5.934 6.530 11.494 1.00 90.00 95 LEU A O 1
ATOM 799 N N . GLY A 1 96 ? -4.009 6.691 10.364 1.00 89.94 96 GLY A N 1
ATOM 800 C CA . GLY A 1 96 ? -3.146 6.471 11.527 1.00 89.94 96 GLY A CA 1
ATOM 801 C C . GLY A 1 96 ? -3.335 7.504 12.645 1.00 89.94 96 GLY A C 1
ATOM 802 O O . GLY A 1 96 ? -3.207 7.162 13.818 1.00 89.94 96 GLY A O 1
ATOM 803 N N . LYS A 1 97 ? -3.713 8.751 12.323 1.00 89.81 97 LYS A N 1
ATOM 804 C CA . LYS A 1 97 ? -4.061 9.762 13.343 1.00 89.81 97 LYS A CA 1
ATOM 805 C C . LYS A 1 97 ? -5.378 9.456 14.059 1.00 89.81 97 LYS A C 1
ATOM 807 O O . LYS A 1 97 ? -5.546 9.886 15.194 1.00 89.81 97 LYS A O 1
ATOM 812 N N . HIS A 1 98 ? -6.300 8.753 13.402 1.00 87.75 98 HIS A N 1
ATOM 813 C CA . HIS A 1 98 ? -7.611 8.414 13.956 1.00 87.75 98 HIS A CA 1
ATOM 814 C C . HIS A 1 98 ? -7.607 7.082 14.718 1.00 87.75 98 HIS A C 1
ATOM 816 O O . HIS A 1 98 ? -8.277 6.976 15.740 1.00 87.75 98 HIS A O 1
ATOM 822 N N . PHE A 1 99 ? -6.851 6.085 14.246 1.00 88.19 99 PHE A N 1
ATOM 823 C CA . PHE A 1 99 ? -6.889 4.711 14.771 1.00 88.19 99 PHE A CA 1
ATOM 824 C C . PHE A 1 99 ? -5.615 4.260 15.497 1.00 88.19 99 PHE A C 1
ATOM 826 O O . PHE A 1 99 ? -5.588 3.164 16.059 1.00 88.19 99 PHE A O 1
ATOM 833 N N . GLY A 1 100 ? -4.564 5.082 15.483 1.00 89.50 100 GLY A N 1
ATOM 834 C CA . GLY A 1 100 ? -3.235 4.709 15.961 1.00 89.50 100 GLY A CA 1
ATOM 835 C C . GLY A 1 100 ? -2.375 4.057 14.874 1.00 89.50 100 GLY A C 1
ATOM 836 O O . GLY A 1 100 ? -2.873 3.570 13.858 1.00 89.50 100 GLY A O 1
ATOM 837 N N . LEU A 1 101 ? -1.057 4.078 15.086 1.00 87.06 101 LEU A N 1
ATOM 838 C CA . LEU A 1 101 ? -0.079 3.558 14.123 1.00 87.06 101 LEU A CA 1
ATOM 839 C C . LEU A 1 101 ? -0.084 2.027 14.058 1.00 87.06 101 LEU A C 1
ATOM 841 O O . LEU A 1 101 ? 0.002 1.477 12.964 1.00 87.06 101 LEU A O 1
ATOM 845 N N . ASP A 1 102 ? -0.248 1.356 15.200 1.00 88.75 102 ASP A N 1
ATOM 846 C CA . ASP A 1 102 ? -0.210 -0.109 15.282 1.00 88.75 102 ASP A CA 1
ATOM 847 C C . ASP A 1 102 ? -1.329 -0.748 14.455 1.00 88.75 102 ASP A C 1
ATOM 849 O O . ASP A 1 102 ? -1.094 -1.691 13.702 1.00 88.75 102 ASP A O 1
ATOM 853 N N . SER A 1 103 ? -2.529 -0.165 14.521 1.00 87.06 103 SER A N 1
ATOM 854 C CA . SER A 1 103 ? -3.704 -0.628 13.781 1.00 87.06 103 SER A CA 1
ATOM 855 C C . SER A 1 103 ? -3.508 -0.553 12.261 1.00 87.06 103 SER A C 1
ATOM 857 O O . SER A 1 103 ? -4.076 -1.351 11.535 1.00 87.06 103 SER A O 1
ATOM 859 N N . ILE A 1 104 ? -2.698 0.386 11.761 1.00 90.38 104 ILE A N 1
ATOM 860 C CA . ILE A 1 104 ? -2.511 0.668 10.324 1.00 90.38 104 ILE A CA 1
ATOM 861 C C . ILE A 1 104 ? -1.179 0.098 9.790 1.00 90.38 104 ILE A C 1
ATOM 863 O O . ILE A 1 104 ? -0.831 0.266 8.618 1.00 90.38 104 ILE A O 1
ATOM 867 N N . ASN A 1 105 ? -0.422 -0.609 10.632 1.00 91.56 105 ASN A N 1
ATOM 868 C CA . ASN A 1 105 ? 0.926 -1.071 10.313 1.00 91.56 105 ASN A CA 1
ATOM 869 C C . ASN A 1 105 ? 0.981 -1.937 9.041 1.00 91.56 105 ASN A C 1
ATOM 871 O O . ASN A 1 105 ? 1.862 -1.742 8.207 1.00 91.56 105 ASN A O 1
ATOM 875 N N . GLN A 1 106 ? 0.000 -2.823 8.837 1.00 91.25 106 GLN A N 1
ATOM 876 C CA . GLN A 1 106 ? -0.093 -3.659 7.634 1.00 91.25 106 GLN A CA 1
ATOM 877 C C . GLN A 1 106 ? -0.134 -2.809 6.352 1.00 91.25 106 GLN A C 1
ATOM 879 O O . GLN A 1 106 ? 0.687 -2.998 5.457 1.00 91.25 106 GLN A O 1
ATOM 884 N N . CYS A 1 107 ? -1.012 -1.803 6.297 1.00 92.19 107 CYS A N 1
ATOM 885 C CA . CYS A 1 107 ? -1.116 -0.886 5.159 1.00 92.19 107 CYS A CA 1
ATOM 886 C C . CYS A 1 107 ? 0.170 -0.073 4.944 1.00 92.19 107 CYS A C 1
ATOM 888 O O . CYS A 1 107 ? 0.557 0.210 3.810 1.00 92.19 107 CYS A O 1
ATOM 890 N N . SER A 1 108 ? 0.848 0.300 6.033 1.00 92.38 108 SER A N 1
ATOM 891 C CA . SER A 1 108 ? 2.133 0.998 5.957 1.00 92.38 108 SER A CA 1
ATOM 892 C C . SER A 1 108 ? 3.219 0.122 5.330 1.00 92.38 108 SER A C 1
ATOM 894 O O . SER A 1 108 ? 4.002 0.616 4.518 1.00 92.38 108 SER A O 1
ATOM 896 N N . ILE A 1 109 ? 3.267 -1.165 5.688 1.00 93.06 109 ILE A N 1
ATOM 897 C CA . ILE A 1 109 ? 4.209 -2.123 5.100 1.00 93.06 109 ILE A CA 1
ATOM 898 C C . ILE A 1 109 ? 3.900 -2.313 3.612 1.00 93.06 109 ILE A C 1
ATOM 900 O O . ILE A 1 109 ? 4.814 -2.195 2.803 1.00 93.06 109 ILE A O 1
ATOM 904 N N . MET A 1 110 ? 2.626 -2.482 3.235 1.00 92.38 110 MET A N 1
ATOM 905 C CA . MET A 1 110 ? 2.217 -2.614 1.828 1.00 92.38 110 MET A CA 1
ATOM 906 C C . MET A 1 110 ? 2.712 -1.448 0.967 1.00 92.38 110 MET A C 1
ATOM 908 O O . MET A 1 110 ? 3.286 -1.650 -0.097 1.00 92.38 110 MET A O 1
ATOM 912 N N . VAL A 1 111 ? 2.543 -0.207 1.425 1.00 92.81 111 VAL A N 1
ATOM 913 C CA . VAL A 1 111 ? 3.018 0.964 0.673 1.00 92.81 111 VAL A CA 1
ATOM 914 C C . VAL A 1 111 ? 4.543 1.038 0.615 1.00 92.81 111 VAL A C 1
ATOM 916 O O . VAL A 1 111 ? 5.107 1.471 -0.395 1.00 92.81 111 VAL A O 1
ATOM 919 N N . ASN A 1 112 ? 5.223 0.598 1.672 1.00 93.12 112 ASN A N 1
ATOM 920 C CA . ASN A 1 112 ? 6.675 0.520 1.677 1.00 93.12 112 ASN A CA 1
ATOM 921 C C . ASN A 1 112 ? 7.198 -0.528 0.681 1.00 93.12 112 ASN A C 1
ATOM 923 O O . ASN A 1 112 ? 8.133 -0.225 -0.056 1.00 93.12 112 ASN A O 1
ATOM 927 N N . ASP A 1 113 ? 6.561 -1.699 0.593 1.00 93.00 113 ASP A N 1
ATOM 928 C CA . ASP A 1 113 ? 6.905 -2.752 -0.374 1.00 93.00 113 ASP A CA 1
ATOM 929 C C . ASP A 1 113 ? 6.921 -2.207 -1.813 1.00 93.00 113 ASP A C 1
ATOM 931 O O . ASP A 1 113 ? 7.853 -2.450 -2.579 1.00 93.00 113 ASP A O 1
ATOM 935 N N . ILE A 1 114 ? 5.940 -1.378 -2.174 1.00 92.12 114 ILE A N 1
ATOM 936 C CA . ILE A 1 114 ? 5.843 -0.776 -3.514 1.00 92.12 114 ILE A CA 1
ATOM 937 C C . ILE A 1 114 ? 6.894 0.283 -3.750 1.00 92.12 114 ILE A C 1
ATOM 939 O O . ILE A 1 114 ? 7.497 0.335 -4.822 1.00 92.12 114 ILE A O 1
ATOM 943 N N . LYS A 1 115 ? 7.115 1.147 -2.760 1.00 92.81 115 LYS A N 1
ATOM 944 C CA . LYS A 1 115 ? 8.137 2.183 -2.854 1.00 92.81 115 LYS A CA 1
ATOM 945 C C . LYS A 1 115 ? 9.509 1.554 -3.092 1.00 92.81 115 LYS A C 1
ATOM 947 O O . LYS A 1 115 ? 10.247 2.000 -3.972 1.00 92.81 115 LYS A O 1
ATOM 952 N N . GLU A 1 116 ? 9.823 0.507 -2.339 1.00 93.06 116 GLU A N 1
ATOM 953 C CA . GLU A 1 116 ? 11.084 -0.211 -2.471 1.00 93.06 116 GLU A CA 1
ATOM 954 C C . GLU A 1 116 ? 11.138 -1.010 -3.780 1.00 93.06 116 GLU A C 1
ATOM 956 O O . GLU A 1 116 ? 12.159 -0.952 -4.460 1.00 93.06 116 GLU A O 1
ATOM 961 N N . SER A 1 117 ? 10.041 -1.643 -4.209 1.00 92.81 117 SER A N 1
ATOM 962 C CA . SER A 1 117 ? 9.951 -2.319 -5.514 1.00 92.81 117 SER A CA 1
ATOM 963 C C . SER A 1 117 ? 10.230 -1.376 -6.677 1.00 92.81 117 SER A C 1
ATOM 965 O O . SER A 1 117 ? 11.088 -1.655 -7.510 1.00 92.81 117 SER A O 1
ATOM 967 N N . LYS A 1 118 ? 9.578 -0.207 -6.708 1.00 90.50 118 LYS A N 1
ATOM 968 C CA . LYS A 1 118 ? 9.805 0.803 -7.750 1.00 90.50 118 LYS A CA 1
ATOM 969 C C . LYS A 1 118 ? 11.242 1.318 -7.733 1.00 90.50 118 LYS A C 1
ATOM 971 O O . LYS A 1 118 ? 11.822 1.541 -8.796 1.00 90.50 118 LYS A O 1
ATOM 976 N N . ARG A 1 119 ? 11.840 1.498 -6.548 1.00 91.88 119 ARG A N 1
ATOM 977 C CA . ARG A 1 119 ? 13.257 1.878 -6.434 1.00 91.88 119 ARG A CA 1
ATOM 978 C C . ARG A 1 119 ? 14.163 0.791 -7.013 1.00 91.88 119 ARG A C 1
ATOM 980 O O . ARG A 1 119 ? 15.022 1.101 -7.831 1.00 91.88 119 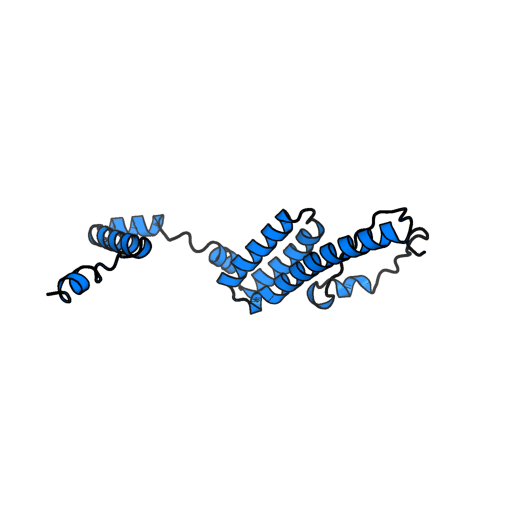ARG A O 1
ATOM 987 N N . LEU A 1 120 ? 13.940 -0.465 -6.629 1.00 93.19 120 LEU A N 1
ATOM 988 C CA . LEU A 1 120 ? 14.717 -1.605 -7.109 1.00 93.19 120 LEU A CA 1
ATOM 989 C C . LEU A 1 120 ? 14.582 -1.788 -8.622 1.00 93.19 120 LEU A C 1
ATOM 991 O O . LEU A 1 120 ? 15.595 -1.981 -9.283 1.00 93.19 120 LEU A O 1
ATOM 995 N N . ASN A 1 121 ? 13.383 -1.641 -9.188 1.00 91.19 121 ASN A N 1
ATOM 996 C CA . ASN A 1 121 ? 13.180 -1.709 -10.637 1.00 91.19 121 ASN A CA 1
ATOM 997 C C . ASN A 1 121 ? 14.012 -0.653 -11.372 1.00 91.19 121 ASN A C 1
ATOM 999 O O . ASN A 1 121 ? 14.704 -0.985 -12.331 1.00 91.19 121 ASN A O 1
ATOM 1003 N N . LYS A 1 122 ? 14.024 0.601 -10.895 1.00 89.44 122 LYS A N 1
ATOM 1004 C CA . LYS A 1 122 ? 14.864 1.665 -11.479 1.00 89.44 122 LYS A CA 1
ATOM 1005 C C . LYS A 1 122 ? 16.353 1.308 -11.421 1.00 89.44 122 LYS A C 1
ATOM 1007 O O . LYS A 1 122 ? 17.068 1.508 -12.402 1.00 89.44 122 LYS A O 1
ATOM 1012 N N . ASP A 1 123 ? 16.813 0.762 -10.296 1.00 90.00 123 ASP A N 1
ATOM 1013 C CA . ASP A 1 123 ? 18.210 0.356 -10.113 1.00 90.00 123 ASP A CA 1
ATOM 1014 C C . ASP A 1 123 ? 18.594 -0.825 -11.019 1.00 90.00 123 ASP A C 1
ATOM 1016 O O . ASP A 1 123 ? 19.679 -0.825 -11.609 1.00 90.00 123 ASP A O 1
ATOM 1020 N N . VAL A 1 124 ? 17.708 -1.816 -11.155 1.00 88.69 124 VAL A N 1
ATOM 1021 C CA . VAL A 1 124 ? 17.899 -2.986 -12.020 1.00 88.69 124 VAL A CA 1
ATOM 1022 C C . VAL A 1 124 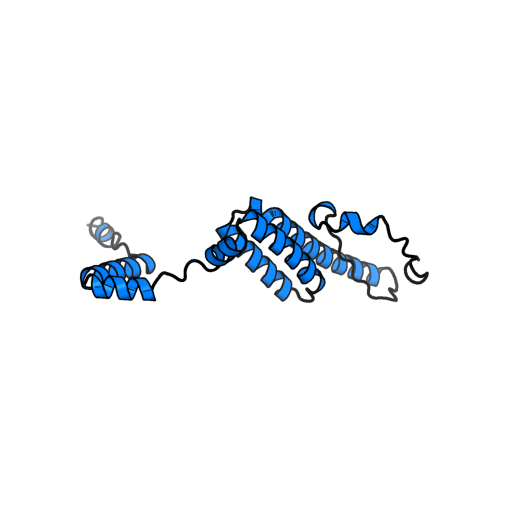? 17.920 -2.565 -13.481 1.00 88.69 124 VAL A C 1
ATOM 1024 O O . VAL A 1 124 ? 18.892 -2.872 -14.159 1.00 88.69 124 VAL A O 1
ATOM 1027 N N . ILE A 1 125 ? 16.929 -1.801 -13.952 1.00 86.75 125 ILE A N 1
ATOM 1028 C CA . ILE A 1 125 ? 16.860 -1.319 -15.342 1.00 86.75 125 ILE A CA 1
ATOM 1029 C C . ILE A 1 125 ? 18.120 -0.529 -15.698 1.00 86.75 125 ILE A C 1
ATOM 1031 O O . ILE A 1 125 ? 18.730 -0.769 -16.740 1.00 86.75 125 ILE A O 1
ATOM 1035 N N . LYS A 1 126 ? 18.560 0.369 -14.807 1.00 86.31 126 LYS A N 1
ATOM 1036 C CA . LYS A 1 126 ? 19.776 1.158 -15.019 1.00 86.31 126 LYS A CA 1
ATOM 1037 C C . LYS A 1 126 ? 21.013 0.271 -15.187 1.00 86.31 126 LYS A C 1
ATOM 1039 O O . LYS A 1 126 ? 21.770 0.462 -16.131 1.00 86.31 126 LYS A O 1
ATOM 1044 N N . ARG A 1 127 ? 21.215 -0.702 -14.292 1.00 84.81 127 ARG A N 1
ATOM 1045 C CA . ARG A 1 127 ? 22.369 -1.619 -14.353 1.00 84.81 127 ARG A CA 1
ATOM 1046 C C . ARG A 1 127 ? 22.287 -2.585 -15.528 1.00 84.81 127 ARG A C 1
ATOM 1048 O O . ARG A 1 127 ? 23.304 -2.903 -16.131 1.00 84.81 127 ARG A O 1
ATOM 1055 N N . CYS A 1 128 ? 21.088 -3.052 -15.848 1.00 81.69 128 CYS A N 1
ATOM 1056 C CA . CYS A 1 128 ? 20.843 -3.915 -16.986 1.00 81.69 128 CYS A CA 1
ATOM 1057 C C . CYS A 1 128 ? 21.186 -3.200 -18.291 1.00 81.69 128 CYS A C 1
ATOM 1059 O O . CYS A 1 128 ? 21.960 -3.758 -19.050 1.00 81.69 128 CYS A O 1
ATOM 1061 N N . GLY A 1 129 ? 20.755 -1.953 -18.503 1.00 76.31 129 GLY A N 1
ATOM 1062 C CA . GLY A 1 129 ? 21.134 -1.187 -19.698 1.00 76.31 129 GLY A CA 1
ATOM 1063 C C . GLY A 1 129 ? 22.644 -0.944 -19.849 1.00 76.31 129 GLY A C 1
ATOM 1064 O O . GLY A 1 129 ? 23.130 -0.766 -20.962 1.00 76.31 129 GLY A O 1
ATOM 1065 N N . GLU A 1 130 ? 23.401 -0.960 -18.747 1.00 74.50 130 GLU A N 1
ATOM 1066 C CA . GLU A 1 130 ? 24.868 -0.859 -18.759 1.00 74.50 130 GLU A CA 1
ATOM 1067 C C . GLU A 1 130 ? 25.559 -2.199 -19.072 1.00 74.50 130 GLU A C 1
ATOM 1069 O O . GLU A 1 130 ? 26.670 -2.209 -19.602 1.00 74.50 130 GLU A O 1
ATOM 1074 N N . LEU A 1 131 ? 24.929 -3.328 -18.729 1.00 71.38 131 LEU A N 1
ATOM 1075 C CA . LEU A 1 131 ? 25.545 -4.654 -18.787 1.00 71.38 131 LEU A CA 1
ATOM 1076 C C . LEU A 1 131 ? 25.036 -5.496 -19.963 1.00 71.38 131 LEU A C 1
ATOM 1078 O O . LEU A 1 131 ? 25.853 -6.116 -20.644 1.00 71.38 131 LEU A O 1
ATOM 1082 N N . TRP A 1 132 ? 23.722 -5.545 -20.199 1.00 70.50 132 TRP A N 1
ATOM 1083 C CA . TRP A 1 132 ? 23.029 -6.471 -21.103 1.00 70.50 132 TRP A CA 1
ATOM 1084 C C . TRP A 1 132 ? 22.030 -5.736 -22.019 1.00 70.50 132 TRP A C 1
ATOM 1086 O O . TRP A 1 132 ? 21.379 -4.776 -21.620 1.00 70.50 132 TRP A O 1
ATOM 1096 N N . ASP A 1 133 ? 21.857 -6.221 -23.251 1.00 68.19 133 ASP A N 1
ATOM 1097 C CA . ASP A 1 133 ? 20.805 -5.734 -24.155 1.00 68.19 133 ASP A CA 1
ATOM 1098 C C . ASP A 1 133 ? 19.447 -6.324 -23.734 1.00 68.19 133 ASP A C 1
ATOM 1100 O O . ASP A 1 133 ? 19.084 -7.454 -24.088 1.00 68.19 133 ASP A O 1
ATOM 1104 N N . CYS A 1 134 ? 18.721 -5.592 -22.888 1.00 68.38 134 CYS A N 1
ATOM 1105 C CA . CYS A 1 134 ? 17.396 -5.985 -22.424 1.00 68.38 134 CYS A CA 1
ATOM 1106 C C . CYS A 1 134 ? 16.368 -5.787 -23.538 1.00 68.38 134 CYS A C 1
ATOM 1108 O O . CYS A 1 134 ? 15.871 -4.692 -23.769 1.00 68.38 134 CYS A O 1
ATOM 1110 N N . ARG A 1 135 ? 16.008 -6.887 -24.208 1.00 67.56 135 ARG A N 1
ATOM 1111 C CA . ARG A 1 135 ? 14.987 -6.890 -25.272 1.00 67.56 135 ARG A CA 1
ATOM 1112 C C . ARG A 1 135 ? 13.567 -6.575 -24.796 1.00 67.56 135 ARG A C 1
ATOM 1114 O O . ARG A 1 135 ? 12.705 -6.335 -25.637 1.00 67.56 135 ARG A O 1
ATOM 1121 N N . TYR A 1 136 ? 13.321 -6.612 -23.488 1.00 72.56 136 TYR A N 1
ATOM 1122 C CA . TYR A 1 136 ? 12.015 -6.360 -22.895 1.00 72.56 136 TYR A CA 1
ATOM 1123 C C . TYR A 1 136 ? 12.156 -5.496 -21.649 1.00 72.56 136 TYR A C 1
ATOM 1125 O O . TYR A 1 136 ? 12.987 -5.787 -20.785 1.00 72.56 136 TYR A O 1
ATOM 1133 N N . ASP A 1 137 ? 11.288 -4.495 -21.545 1.00 73.81 137 ASP A N 1
ATOM 1134 C CA . ASP A 1 137 ? 11.052 -3.779 -20.301 1.00 73.81 137 ASP A CA 1
ATOM 1135 C C . ASP A 1 137 ? 10.144 -4.649 -19.428 1.00 73.81 137 ASP A C 1
ATOM 1137 O O . ASP A 1 137 ? 8.999 -4.930 -19.790 1.00 73.81 137 ASP A O 1
ATOM 1141 N N . PHE A 1 138 ? 10.667 -5.117 -18.297 1.00 78.50 138 PHE A N 1
ATOM 1142 C CA . PHE A 1 138 ? 9.872 -5.794 -17.280 1.00 78.50 138 PHE A CA 1
ATOM 1143 C C . PHE A 1 138 ? 9.844 -4.946 -16.012 1.00 78.50 138 PHE A C 1
ATOM 1145 O O . PHE A 1 138 ? 10.848 -4.356 -15.612 1.00 78.50 138 PHE A O 1
ATOM 1152 N N . GLU A 1 139 ? 8.684 -4.905 -15.368 1.00 83.75 139 GLU A N 1
ATOM 1153 C CA . GLU A 1 139 ? 8.516 -4.318 -14.047 1.00 83.75 139 GLU A CA 1
ATOM 1154 C C . GLU A 1 139 ? 8.047 -5.423 -13.102 1.00 83.75 139 GLU A C 1
ATOM 1156 O O . GLU A 1 139 ? 7.116 -6.165 -13.419 1.00 83.75 139 GLU A O 1
ATOM 1161 N N . ALA A 1 140 ? 8.711 -5.560 -11.957 1.00 87.88 140 ALA A N 1
ATOM 1162 C CA . ALA A 1 140 ? 8.353 -6.541 -10.942 1.00 87.88 140 ALA A CA 1
ATOM 1163 C C . ALA A 1 140 ? 7.900 -5.830 -9.664 1.00 87.88 140 ALA A C 1
ATOM 1165 O O . ALA A 1 140 ? 8.520 -4.864 -9.222 1.00 87.88 140 ALA A O 1
ATOM 1166 N N . LEU A 1 141 ? 6.832 -6.317 -9.039 1.00 88.19 141 LEU A N 1
ATOM 1167 C CA . LEU A 1 141 ? 6.453 -5.896 -7.694 1.00 88.19 141 LEU A CA 1
ATOM 1168 C C . LEU A 1 141 ? 6.903 -6.966 -6.706 1.00 88.19 141 LEU A C 1
ATOM 1170 O O . LEU A 1 141 ? 6.524 -8.129 -6.815 1.00 88.19 141 LEU A O 1
ATOM 1174 N N . ILE A 1 142 ? 7.738 -6.560 -5.757 1.00 90.31 142 ILE A N 1
ATOM 1175 C CA . ILE A 1 142 ? 8.272 -7.397 -4.690 1.00 90.31 142 ILE A CA 1
ATOM 1176 C C . ILE A 1 142 ? 7.512 -7.036 -3.417 1.00 90.31 142 ILE A C 1
ATOM 1178 O O . ILE A 1 142 ? 7.547 -5.897 -2.956 1.00 90.31 142 ILE A O 1
ATOM 1182 N N . VAL A 1 143 ? 6.813 -8.013 -2.852 1.00 90.19 143 VAL A N 1
ATOM 1183 C CA . VAL A 1 143 ? 5.906 -7.801 -1.721 1.00 90.19 143 VAL A CA 1
ATOM 1184 C C . VAL A 1 143 ? 6.207 -8.759 -0.580 1.00 90.19 143 VAL A C 1
ATOM 1186 O O . VAL A 1 143 ? 6.728 -9.855 -0.792 1.00 90.19 143 VAL A O 1
ATOM 1189 N N . THR A 1 144 ? 5.870 -8.347 0.640 1.00 90.31 144 THR A N 1
ATOM 1190 C CA . THR A 1 144 ? 6.041 -9.159 1.846 1.00 90.31 144 THR A CA 1
ATOM 1191 C C . THR A 1 144 ? 4.898 -10.190 1.960 1.00 90.31 144 THR A C 1
ATOM 1193 O O . THR A 1 144 ? 3.765 -9.800 2.234 1.00 90.31 144 THR A O 1
ATOM 1196 N N . PRO A 1 145 ? 5.135 -11.511 1.823 1.00 83.50 145 PRO A N 1
ATOM 1197 C CA . PRO A 1 145 ? 4.060 -12.493 1.598 1.00 83.50 145 PRO A CA 1
ATOM 1198 C C . PRO A 1 145 ? 2.971 -12.555 2.681 1.00 83.50 145 PRO A C 1
ATOM 1200 O O . PRO A 1 145 ? 1.786 -12.552 2.368 1.00 83.50 145 PRO A O 1
ATOM 1203 N N . TYR A 1 146 ? 3.357 -12.555 3.960 1.00 83.75 146 TYR A N 1
ATOM 1204 C CA . TYR A 1 146 ? 2.428 -12.676 5.098 1.00 83.75 146 TYR A CA 1
ATOM 1205 C C . TYR A 1 146 ? 1.583 -11.420 5.364 1.00 83.75 146 TYR A C 1
ATOM 1207 O O . TYR A 1 146 ? 0.714 -11.435 6.226 1.00 83.75 146 TYR A O 1
ATOM 1215 N N . ILE A 1 147 ? 1.867 -10.319 4.668 1.00 86.75 147 ILE A N 1
ATOM 1216 C CA . ILE A 1 147 ? 1.178 -9.035 4.844 1.00 86.75 147 ILE A CA 1
ATOM 1217 C C . ILE A 1 147 ? 0.030 -8.877 3.849 1.00 86.75 147 ILE A C 1
ATOM 1219 O O . ILE A 1 147 ? -0.940 -8.182 4.140 1.00 86.75 147 ILE A O 1
ATOM 1223 N N . TRP A 1 148 ? 0.139 -9.508 2.683 1.00 84.00 148 TRP A N 1
ATOM 1224 C CA . TRP A 1 148 ? -0.736 -9.259 1.542 1.00 84.00 148 TRP A CA 1
ATOM 1225 C C . TRP A 1 148 ? -1.902 -10.244 1.411 1.00 84.00 148 TRP A C 1
ATOM 1227 O O . TRP A 1 148 ? -2.706 -10.070 0.508 1.00 84.00 148 TRP A O 1
ATOM 1237 N N . ASP A 1 149 ? -1.995 -11.260 2.275 1.00 72.00 149 ASP A N 1
ATOM 1238 C CA . ASP A 1 149 ? -3.018 -12.329 2.240 1.00 72.00 149 ASP A CA 1
ATOM 1239 C C . ASP A 1 149 ? -3.160 -13.048 0.876 1.00 72.00 149 ASP A C 1
ATOM 1241 O O . ASP A 1 149 ? -4.105 -13.776 0.612 1.00 72.00 149 ASP A O 1
ATOM 1245 N N . ILE A 1 150 ? -2.173 -12.868 -0.005 1.00 65.50 150 ILE A N 1
ATOM 1246 C CA . ILE A 1 150 ? -2.086 -13.474 -1.342 1.00 65.50 150 ILE A CA 1
ATOM 1247 C C . ILE A 1 150 ? -1.385 -14.838 -1.319 1.00 65.50 150 ILE A C 1
ATOM 1249 O O . ILE A 1 150 ? -1.320 -15.520 -2.336 1.00 65.50 150 ILE A O 1
ATOM 1253 N N . ALA A 1 151 ? -0.796 -15.234 -0.187 1.00 55.50 151 ALA A N 1
ATOM 1254 C CA . ALA A 1 151 ? 0.095 -16.392 -0.120 1.00 55.50 151 ALA A CA 1
ATOM 1255 C C . ALA A 1 151 ? -0.624 -17.740 -0.319 1.00 55.50 151 ALA A C 1
ATOM 1257 O O . ALA A 1 151 ? 0.004 -18.684 -0.797 1.00 55.50 151 ALA A O 1
ATOM 1258 N N . GLU A 1 152 ? -1.915 -17.841 0.011 1.00 55.94 152 GLU A N 1
ATOM 1259 C CA . GLU A 1 152 ? -2.667 -19.096 -0.128 1.00 55.94 152 GLU A CA 1
ATOM 1260 C C . GLU A 1 152 ? -2.975 -19.436 -1.601 1.00 55.94 152 GLU A C 1
ATOM 1262 O O . GLU A 1 152 ? -2.878 -20.599 -1.997 1.00 55.94 152 GLU A O 1
ATOM 1267 N N . GLU A 1 153 ? -3.211 -18.434 -2.456 1.00 55.62 153 GLU A N 1
ATOM 1268 C CA . GLU A 1 153 ? -3.606 -18.641 -3.862 1.00 55.62 153 GLU A CA 1
ATOM 1269 C C . GLU A 1 153 ? -2.488 -19.199 -4.768 1.00 55.62 153 GLU A C 1
ATOM 1271 O O . GLU A 1 153 ? -2.765 -19.816 -5.800 1.00 55.62 153 GLU A O 1
ATOM 1276 N N . PHE A 1 154 ? -1.211 -19.026 -4.406 1.00 54.69 154 PHE A N 1
ATOM 1277 C CA . PHE A 1 154 ? -0.083 -19.415 -5.269 1.00 54.69 154 PHE A CA 1
ATOM 1278 C C . PHE A 1 154 ? 0.305 -20.897 -5.190 1.00 54.69 154 PHE A C 1
ATOM 1280 O O . PHE A 1 154 ? 1.144 -21.349 -5.971 1.00 54.69 154 PHE A O 1
ATOM 1287 N N . THR A 1 155 ? -0.277 -21.669 -4.270 1.00 57.53 155 THR A N 1
ATOM 1288 C CA . THR A 1 155 ? 0.114 -23.075 -4.061 1.00 57.53 155 THR A CA 1
ATOM 1289 C C . THR A 1 155 ? -0.577 -24.075 -4.992 1.00 57.53 155 THR A C 1
ATOM 1291 O O . THR A 1 155 ? -0.057 -25.176 -5.174 1.00 57.53 155 THR A O 1
ATOM 1294 N N . GLU A 1 156 ? -1.686 -23.702 -5.640 1.00 55.72 156 GLU A N 1
ATOM 1295 C CA . GLU A 1 156 ? -2.522 -24.661 -6.385 1.00 55.72 156 GLU A CA 1
ATOM 1296 C C . GLU A 1 156 ? -2.444 -24.552 -7.916 1.00 55.72 156 GLU A C 1
ATOM 1298 O O . GLU A 1 156 ? -2.802 -25.499 -8.617 1.00 55.72 156 GLU A O 1
ATOM 1303 N N . ASN A 1 157 ? -1.910 -23.462 -8.472 1.00 58.44 157 ASN A N 1
ATOM 1304 C CA . ASN A 1 157 ? -1.881 -23.268 -9.922 1.00 58.44 157 ASN A CA 1
ATOM 1305 C C . ASN A 1 157 ? -0.484 -23.535 -10.497 1.00 58.44 157 ASN A C 1
ATOM 1307 O O . ASN A 1 157 ? 0.389 -22.668 -10.470 1.00 58.44 157 ASN A O 1
ATOM 1311 N N . GLN A 1 158 ? -0.273 -24.725 -11.077 1.00 67.94 158 GLN A N 1
ATOM 1312 C CA . GLN A 1 158 ? 0.879 -24.987 -11.951 1.00 67.94 158 GLN A CA 1
ATOM 1313 C C . GLN A 1 158 ? 0.773 -24.122 -13.214 1.00 67.94 158 GLN A C 1
ATOM 1315 O O . GLN A 1 158 ? 0.254 -24.534 -14.250 1.00 67.94 158 GLN A O 1
ATOM 1320 N N . PHE A 1 159 ? 1.260 -22.890 -13.125 1.00 73.56 159 PHE A N 1
ATOM 1321 C CA . PHE A 1 159 ? 1.434 -22.022 -14.276 1.00 73.56 159 PHE A CA 1
ATOM 1322 C C . PHE A 1 159 ? 2.711 -22.425 -15.022 1.00 73.56 159 PHE A C 1
ATOM 1324 O O . PHE A 1 159 ? 3.791 -22.479 -14.435 1.00 73.56 159 PHE A O 1
ATOM 1331 N N . THR A 1 160 ? 2.601 -22.718 -16.320 1.00 82.69 160 THR A N 1
ATOM 1332 C CA . THR A 1 160 ? 3.781 -22.946 -17.167 1.00 82.69 160 THR A CA 1
ATOM 1333 C C . THR A 1 160 ? 4.264 -21.604 -17.696 1.00 82.69 160 THR A C 1
ATOM 1335 O O . THR A 1 160 ? 3.558 -20.947 -18.464 1.00 82.69 160 THR A O 1
ATOM 1338 N N . VAL A 1 161 ? 5.462 -21.195 -17.285 1.00 82.19 161 VAL A N 1
ATOM 1339 C CA . VAL A 1 161 ? 6.068 -19.944 -17.741 1.00 82.19 161 VAL A CA 1
ATOM 1340 C C . VAL A 1 161 ? 6.524 -20.120 -19.195 1.00 82.19 161 VAL A C 1
ATOM 1342 O O . VAL A 1 161 ? 7.199 -21.096 -19.517 1.00 82.19 161 VAL A O 1
ATOM 1345 N N . PRO A 1 162 ? 6.151 -19.221 -20.120 1.00 85.06 162 PRO A N 1
ATOM 1346 C CA . PRO A 1 162 ? 6.586 -19.342 -21.503 1.00 85.06 162 PRO A CA 1
ATOM 1347 C C . PRO A 1 162 ? 8.097 -19.084 -21.649 1.00 85.06 162 PRO A C 1
ATOM 1349 O O . PRO A 1 162 ? 8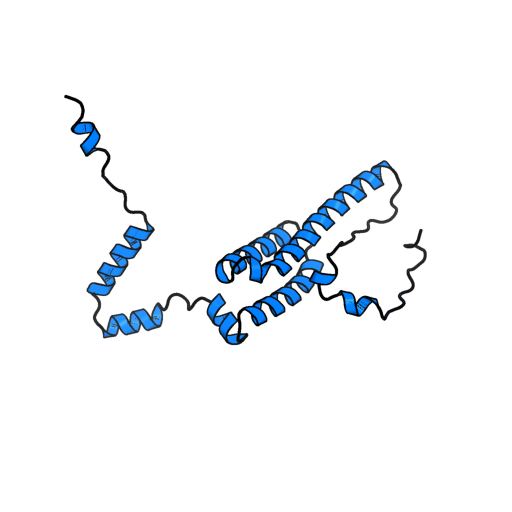.695 -18.254 -20.962 1.00 85.06 162 PRO A O 1
ATOM 1352 N N . SER A 1 163 ? 8.723 -19.779 -22.603 1.00 82.38 163 SER A N 1
ATOM 1353 C CA . SER A 1 163 ? 10.185 -19.863 -22.777 1.00 82.38 163 SER A CA 1
ATOM 1354 C C . SER A 1 163 ? 10.902 -18.537 -23.069 1.00 82.38 163 SER A C 1
ATOM 1356 O O . SER A 1 163 ? 12.130 -18.476 -23.073 1.00 82.38 163 SER A O 1
ATOM 1358 N N . ASN A 1 164 ? 10.158 -17.477 -23.385 1.00 80.00 164 ASN A N 1
ATOM 1359 C CA . ASN A 1 164 ? 10.696 -16.128 -23.559 1.00 80.00 164 ASN A CA 1
ATOM 1360 C C . ASN A 1 164 ? 11.005 -15.426 -22.226 1.00 80.00 164 ASN A C 1
ATOM 1362 O O . ASN A 1 164 ? 11.704 -14.418 -22.258 1.00 80.00 164 ASN A O 1
ATOM 1366 N N . ILE A 1 165 ? 10.495 -15.939 -21.101 1.00 79.00 165 ILE A N 1
ATOM 1367 C CA . ILE A 1 165 ? 10.665 -15.367 -19.756 1.00 79.00 165 ILE A CA 1
ATOM 1368 C C . ILE A 1 165 ? 11.660 -16.189 -18.912 1.00 79.00 165 ILE A C 1
ATOM 1370 O O . ILE A 1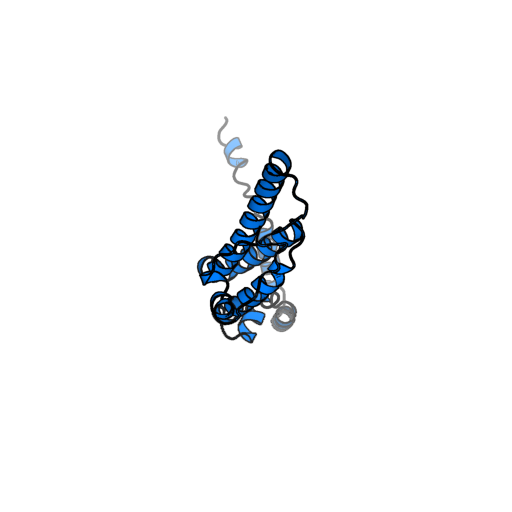 165 ? 12.337 -15.627 -18.064 1.00 79.00 165 ILE A O 1
ATOM 1374 N N . GLU A 1 166 ? 11.806 -17.496 -19.157 1.00 72.69 166 GLU A N 1
ATOM 1375 C CA . GLU A 1 166 ? 12.629 -18.408 -18.329 1.00 72.69 166 GLU A CA 1
ATOM 1376 C C . GLU A 1 166 ? 14.164 -18.290 -18.492 1.00 72.69 166 GLU A C 1
ATOM 1378 O O . GLU A 1 166 ? 14.892 -19.020 -17.821 1.00 72.69 166 GLU A O 1
ATOM 1383 N N . ARG A 1 167 ? 14.674 -17.455 -19.407 1.00 53.69 167 ARG A N 1
ATOM 1384 C CA . ARG A 1 167 ? 16.079 -17.511 -19.866 1.00 53.69 167 ARG A CA 1
ATOM 1385 C C . ARG A 1 167 ? 17.073 -16.677 -19.073 1.00 53.69 167 ARG A C 1
ATOM 1387 O O . ARG A 1 167 ? 16.797 -15.479 -18.858 1.00 53.69 167 ARG A O 1
#

Organism: Thelohanellus kitauei (NCBI:txid669202)

InterPro domains:
  IPR016158 Cullin homology domain [PS50069] (64-167)
  IPR036317 Cullin homology domain superfamily [SSF75632] (44-166)
  IPR044554 Anaphase-promoting complex subunit 2 [PTHR45957] (43-166)